Protein AF-A0A060C5G4-F1 (afdb_monomer)

Mean predicted aligned error: 2.01 Å

Secondary structure (DSSP, 8-state):
-EE-GGG-S-HHHHHHHHHHHHHHHTS----EE---BTTB-SS-TTTS--PPPHHHHHHHHGGGHHHHHHHHHHHHHHHHHTTT--EE-

Sequence (89 aa):
FILFARNVETPEQLRRLTGDLRAAVGRDAPILVDQEGGRVQRLRAPHWREWTPPLDAIAAAGANAARMMALRMTLLAHELHAVGIDANC

pLDDT: mean 98.02, std 0.91, range [92.56, 98.81]

Organism: NCBI:txid204728

Solvent-accessible surface area (backbone atoms only — not comparable to full-atom values): 5083 Å² total; per-residue (Å²): 89,76,58,53,50,94,67,58,86,44,71,68,56,32,35,49,51,42,50,50,58,22,59,76,70,74,44,95,62,65,27,32,33,51,65,71,17,57,93,42,48,44,72,42,66,94,86,36,71,79,43,66,34,61,68,60,50,36,64,75,42,52,95,46,25,68,64,51,50,54,52,49,52,53,53,49,52,51,62,36,46,78,28,58,35,74,44,72,108

Radius of gyration: 14.12 Å; Cα contacts (8 Å, |Δi|>4): 110; chains: 1; bounding box: 33×22×37 Å

Nearest PDB structures (foldseek):
  3gs6-assembly1_A  TM=9.103E-01  e=2.174E-04  Vibrio cholerae
  1y65-assembly1_A  TM=9.050E-01  e=2.853E-04  Vibrio cholerae
  4hzm-assembly2_B  TM=8.782E-01  e=1.039E-03  Salmonella enterica subsp. enterica serovar Typhimurium str. LT2
  4gvf-assembly1_A  TM=8.777E-01  e=1.190E-03  Salmonella enterica subsp. enterica serovar Typhimurium str. LT2
  3gsm-assembly1_A  TM=8.508E-01  e=9.703E-04  Vibrio cholerae

Structure (mmCIF, N/CA/C/O backbone):
data_AF-A0A060C5G4-F1
#
_entry.id   AF-A0A060C5G4-F1
#
loop_
_atom_site.group_PDB
_atom_site.id
_atom_site.type_symbol
_atom_site.label_atom_id
_atom_site.label_alt_id
_atom_site.label_comp_id
_atom_site.label_asym_id
_atom_site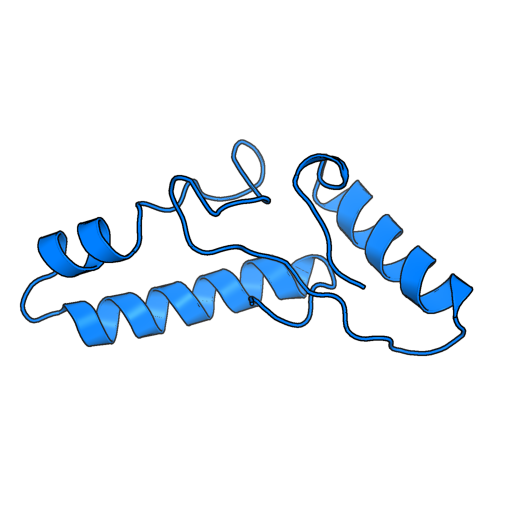.label_entity_id
_atom_site.label_seq_id
_atom_site.pdbx_PDB_ins_code
_atom_site.Cartn_x
_atom_site.Cartn_y
_atom_site.Cartn_z
_atom_site.occupancy
_atom_site.B_iso_or_equiv
_atom_site.auth_seq_id
_atom_site.auth_comp_id
_atom_site.auth_asym_id
_atom_site.auth_atom_id
_atom_site.pdbx_PDB_model_num
ATOM 1 N N . PHE A 1 1 ? -12.442 1.676 4.519 1.00 98.12 1 PHE A N 1
ATOM 2 C CA . PHE A 1 1 ? -11.557 2.811 4.839 1.00 98.12 1 PHE A CA 1
ATOM 3 C C . PHE A 1 1 ? -10.432 2.882 3.824 1.00 98.12 1 PHE A C 1
ATOM 5 O O . PHE A 1 1 ? -10.113 1.859 3.239 1.00 98.12 1 PHE A O 1
ATOM 12 N N . ILE A 1 2 ? -9.834 4.055 3.621 1.00 98.38 2 ILE A N 1
ATOM 13 C CA . ILE A 1 2 ? -8.591 4.210 2.852 1.00 98.38 2 ILE A CA 1
ATOM 14 C C . ILE A 1 2 ? -7.537 4.859 3.752 1.00 98.38 2 ILE A C 1
ATOM 16 O O . ILE A 1 2 ? -7.825 5.856 4.418 1.00 98.38 2 ILE A O 1
ATOM 20 N N . LEU A 1 3 ? -6.351 4.255 3.821 1.00 98.69 3 LEU A N 1
ATOM 21 C CA . LEU A 1 3 ? -5.230 4.733 4.624 1.00 98.69 3 LEU A CA 1
ATOM 22 C C . LEU A 1 3 ? -4.296 5.618 3.794 1.00 98.69 3 LEU A C 1
ATOM 24 O O . LEU A 1 3 ? -4.029 5.361 2.622 1.00 98.69 3 LEU A O 1
ATOM 28 N N . PHE A 1 4 ? -3.748 6.646 4.437 1.00 98.69 4 PHE A N 1
ATOM 29 C CA . PHE A 1 4 ? -2.753 7.548 3.864 1.00 98.69 4 PHE A CA 1
ATOM 30 C C . PHE A 1 4 ? -1.429 7.445 4.624 1.00 98.69 4 PHE A C 1
ATOM 32 O O . PHE A 1 4 ? -1.369 6.877 5.708 1.00 98.69 4 PHE A O 1
ATOM 39 N N . ALA A 1 5 ? -0.369 8.066 4.098 1.00 98.12 5 ALA A N 1
ATOM 40 C CA . ALA A 1 5 ? 0.958 8.045 4.725 1.00 98.12 5 ALA A CA 1
ATOM 41 C C . ALA A 1 5 ? 0.937 8.519 6.191 1.00 98.12 5 ALA A C 1
ATOM 43 O O . ALA A 1 5 ? 1.583 7.923 7.040 1.00 98.12 5 ALA A O 1
ATOM 44 N N . ARG A 1 6 ? 0.110 9.524 6.514 1.00 98.38 6 ARG A N 1
ATOM 45 C CA . ARG A 1 6 ? -0.074 10.031 7.889 1.00 98.38 6 ARG A CA 1
ATOM 46 C C . ARG A 1 6 ? -0.679 9.022 8.876 1.00 98.38 6 ARG A C 1
ATOM 48 O O . ARG A 1 6 ? -0.780 9.330 10.052 1.00 98.38 6 ARG A O 1
ATOM 55 N N . ASN A 1 7 ? -1.170 7.879 8.397 1.00 98.62 7 ASN A N 1
ATOM 56 C CA . ASN A 1 7 ? -1.760 6.826 9.223 1.00 98.62 7 ASN A CA 1
ATOM 57 C C . ASN A 1 7 ? -0.786 5.672 9.500 1.00 98.62 7 ASN A C 1
ATOM 59 O O . ASN A 1 7 ? -1.166 4.733 10.199 1.00 98.6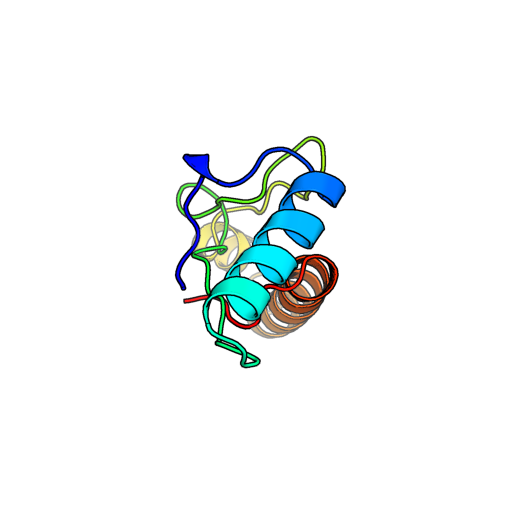2 7 ASN A O 1
ATOM 63 N N . VAL A 1 8 ? 0.418 5.713 8.918 1.00 98.50 8 VAL A N 1
ATOM 64 C CA . VAL A 1 8 ? 1.371 4.603 8.899 1.00 98.50 8 VAL A CA 1
ATOM 65 C C . VAL A 1 8 ? 2.603 4.964 9.713 1.00 98.50 8 VAL A C 1
ATOM 67 O O . VAL A 1 8 ? 3.368 5.840 9.321 1.00 98.50 8 VAL A O 1
ATOM 70 N N . GLU A 1 9 ? 2.814 4.250 10.817 1.00 98.12 9 GLU A N 1
ATOM 71 C CA . GLU A 1 9 ? 3.996 4.421 11.666 1.00 98.12 9 GLU A CA 1
ATOM 72 C C . GLU A 1 9 ? 4.808 3.127 11.737 1.00 98.12 9 GLU A C 1
ATOM 74 O O . GLU A 1 9 ? 5.935 3.063 11.252 1.00 98.12 9 GLU A O 1
ATOM 79 N N . THR A 1 10 ? 4.220 2.068 12.299 1.00 98.69 10 THR A N 1
ATOM 80 C CA . THR A 1 10 ? 4.880 0.771 12.500 1.00 98.69 10 THR A CA 1
ATOM 81 C C . THR A 1 10 ? 3.924 -0.378 12.171 1.00 98.69 10 THR A C 1
ATOM 83 O O . THR A 1 10 ? 2.706 -0.190 12.209 1.00 98.69 10 THR A O 1
ATOM 86 N N . PRO A 1 11 ? 4.418 -1.598 11.880 1.00 98.69 11 PRO A N 1
ATOM 87 C CA . PRO A 1 11 ? 3.549 -2.743 11.607 1.00 98.69 11 PRO A CA 1
ATOM 88 C C . PRO A 1 11 ? 2.575 -3.064 12.745 1.00 98.69 11 PRO A C 1
ATOM 90 O O . PRO A 1 11 ? 1.443 -3.469 12.498 1.00 98.69 11 PRO A O 1
ATO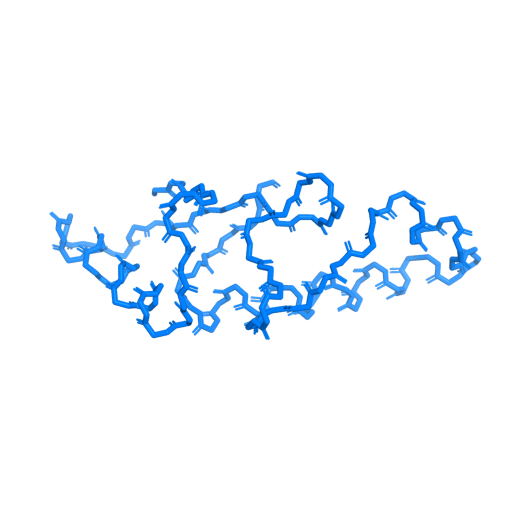M 93 N N . GLU A 1 12 ? 3.002 -2.896 13.997 1.00 98.75 12 GLU A N 1
ATOM 94 C CA . GLU A 1 12 ? 2.154 -3.140 15.166 1.00 98.75 12 GLU A CA 1
ATOM 95 C C . GLU A 1 12 ? 1.079 -2.062 15.329 1.00 98.75 12 GLU A C 1
ATOM 97 O O . GLU A 1 12 ? -0.088 -2.384 15.559 1.00 98.75 12 GLU A O 1
ATOM 102 N N . GLN A 1 13 ? 1.440 -0.789 15.132 1.00 98.69 13 GLN A N 1
ATOM 103 C CA . GLN A 1 13 ? 0.469 0.302 15.105 1.00 98.69 13 GLN A CA 1
ATOM 104 C C . GLN A 1 13 ? -0.566 0.097 13.994 1.00 98.69 13 GLN A C 1
ATOM 106 O O . GLN A 1 13 ? -1.756 0.267 14.250 1.00 98.69 13 GLN A O 1
ATOM 111 N N . LEU A 1 14 ? -0.140 -0.313 12.797 1.00 98.69 14 LEU A N 1
ATOM 112 C CA . LEU A 1 14 ? -1.047 -0.481 11.667 1.00 98.69 14 LEU A CA 1
ATOM 113 C C . LEU A 1 14 ? -2.031 -1.635 11.877 1.00 98.69 14 LEU A C 1
ATOM 115 O O . LEU A 1 14 ? -3.215 -1.460 11.611 1.00 98.69 14 LEU A O 1
ATOM 119 N N . ARG A 1 15 ? -1.580 -2.770 12.433 1.00 98.81 15 ARG A N 1
ATOM 120 C CA . ARG A 1 15 ? -2.470 -3.887 12.814 1.00 98.81 15 ARG A CA 1
ATOM 121 C C . ARG A 1 15 ? -3.530 -3.469 13.823 1.00 98.81 15 ARG A C 1
ATOM 123 O O . ARG A 1 15 ? -4.686 -3.862 13.701 1.00 98.81 15 ARG A O 1
ATOM 130 N N . ARG A 1 16 ? -3.138 -2.678 14.825 1.00 98.81 16 ARG A N 1
ATOM 131 C CA . ARG A 1 16 ? -4.083 -2.148 15.809 1.00 98.81 16 ARG A CA 1
ATOM 132 C C . ARG A 1 16 ? -5.079 -1.201 15.145 1.00 98.81 16 ARG A C 1
ATOM 134 O O . ARG A 1 16 ? -6.273 -1.392 15.304 1.00 98.81 16 ARG A O 1
ATOM 141 N N . LEU A 1 17 ? -4.602 -0.253 14.334 1.00 98.81 17 LEU A N 1
ATOM 142 C CA . LEU A 1 17 ? -5.462 0.692 13.621 1.00 98.81 17 LEU A CA 1
ATOM 143 C C . LEU A 1 17 ? -6.491 -0.020 12.731 1.00 98.81 17 LEU A C 1
ATOM 14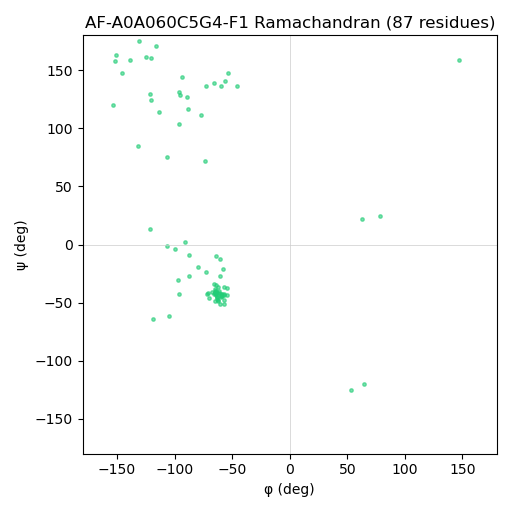5 O O . LEU A 1 17 ? -7.666 0.332 12.760 1.00 98.81 17 LEU A O 1
ATOM 149 N N . THR A 1 18 ? -6.077 -1.007 11.933 1.00 98.81 18 THR A N 1
ATOM 150 C CA . THR A 1 18 ? -7.000 -1.738 11.052 1.00 98.81 18 THR A CA 1
ATOM 151 C C . THR A 1 18 ? -8.034 -2.539 11.845 1.00 98.81 18 THR A C 1
ATOM 153 O O . THR A 1 18 ? -9.213 -2.536 11.482 1.00 98.81 18 THR A O 1
ATOM 156 N N . GLY A 1 19 ? -7.630 -3.134 12.972 1.00 98.81 19 GLY A N 1
ATOM 157 C CA . GLY A 1 19 ? -8.538 -3.754 13.940 1.00 98.81 19 GLY A CA 1
ATOM 158 C C . GLY A 1 19 ? -9.545 -2.766 14.537 1.00 98.81 19 GLY A C 1
ATOM 159 O O . GLY A 1 19 ? -10.751 -3.004 14.473 1.00 98.81 19 GLY A O 1
ATOM 160 N N . ASP A 1 20 ? -9.069 -1.629 15.045 1.00 98.81 20 ASP A N 1
ATOM 161 C CA . ASP A 1 20 ? -9.893 -0.588 15.670 1.00 98.81 20 ASP A CA 1
ATOM 162 C C . ASP A 1 20 ? -10.910 -0.000 14.683 1.00 98.81 20 ASP A C 1
ATOM 164 O O . ASP A 1 20 ? -12.072 0.209 15.029 1.00 98.81 20 ASP A O 1
ATOM 168 N N . LEU A 1 21 ? -10.511 0.213 13.424 1.00 98.75 21 LEU A N 1
ATOM 169 C CA . LEU A 1 21 ? -11.402 0.696 12.367 1.00 98.75 21 LEU A CA 1
ATOM 170 C C . LEU A 1 21 ? -12.566 -0.267 12.106 1.00 98.75 21 LEU A C 1
ATOM 172 O O . LEU A 1 21 ? -13.700 0.180 11.928 1.00 98.75 21 LEU A O 1
ATOM 176 N N . ARG A 1 22 ? -12.304 -1.579 12.088 1.00 98.75 22 ARG A N 1
ATOM 177 C CA . ARG A 1 22 ? -13.341 -2.611 11.919 1.00 98.75 22 ARG A CA 1
ATOM 178 C C . ARG A 1 22 ? -14.221 -2.730 13.158 1.00 98.75 22 ARG A C 1
ATOM 180 O O . ARG A 1 22 ? -15.443 -2.793 13.026 1.00 98.75 22 ARG A O 1
ATOM 187 N N . ALA A 1 23 ? -13.625 -2.681 14.348 1.00 98.62 23 ALA A N 1
ATOM 188 C CA . ALA A 1 23 ? -14.352 -2.683 15.613 1.00 98.62 23 ALA A CA 1
ATOM 189 C C . ALA A 1 23 ? -15.309 -1.484 15.720 1.00 98.62 23 ALA A C 1
ATOM 191 O O . ALA A 1 23 ? -16.469 -1.660 16.087 1.00 98.62 23 ALA A O 1
ATOM 192 N N . ALA A 1 24 ? -14.872 -0.291 15.304 1.00 98.62 24 ALA A N 1
ATOM 193 C CA . ALA A 1 24 ? -15.675 0.932 15.332 1.00 98.62 24 ALA A CA 1
ATOM 194 C C . ALA A 1 24 ? -16.950 0.857 14.476 1.00 98.62 24 ALA A C 1
ATOM 196 O O . ALA A 1 24 ? -17.929 1.540 14.767 1.00 98.62 24 ALA A O 1
ATOM 197 N N . VAL A 1 25 ? -16.955 0.029 13.426 1.00 98.50 25 VAL A N 1
ATOM 198 C CA . VAL A 1 25 ? -18.127 -0.184 12.558 1.00 98.50 25 VAL A CA 1
ATOM 199 C C . VAL A 1 25 ? -18.809 -1.535 12.779 1.00 98.50 25 VAL A C 1
ATOM 201 O O . VAL A 1 25 ? -19.797 -1.826 12.108 1.00 98.50 25 VAL A O 1
ATOM 204 N N . GLY A 1 26 ? -18.290 -2.368 13.687 1.00 98.19 26 GLY A N 1
ATOM 205 C CA . GLY A 1 26 ? -18.854 -3.672 14.042 1.00 98.19 26 GLY A CA 1
ATOM 206 C C . GLY A 1 26 ? -18.888 -4.699 12.904 1.00 98.19 26 GLY A C 1
ATOM 207 O O . GLY A 1 26 ? -19.704 -5.617 12.943 1.00 98.19 26 GLY A O 1
ATOM 208 N N . ARG A 1 27 ? -18.054 -4.547 11.868 1.00 97.75 27 ARG A N 1
ATOM 209 C CA . ARG A 1 27 ? -17.992 -5.468 10.720 1.00 97.75 27 ARG A CA 1
ATOM 210 C C . ARG A 1 27 ? -16.603 -5.506 10.097 1.00 97.75 27 ARG A C 1
ATOM 212 O O . ARG A 1 27 ? -15.822 -4.571 10.266 1.00 97.75 27 ARG A O 1
ATOM 219 N N . ASP A 1 28 ? -16.343 -6.538 9.299 1.00 97.25 28 ASP A N 1
ATOM 220 C CA . ASP A 1 28 ? -15.121 -6.661 8.498 1.00 97.25 28 ASP A CA 1
ATOM 221 C C . ASP A 1 28 ? -15.153 -5.705 7.292 1.00 97.25 28 ASP A C 1
ATOM 223 O O . ASP A 1 28 ? -15.429 -6.072 6.151 1.00 97.25 28 ASP A O 1
ATOM 227 N N . ALA A 1 29 ? -15.014 -4.410 7.576 1.00 98.25 29 ALA A N 1
ATOM 228 C CA . ALA A 1 29 ? -15.026 -3.375 6.558 1.00 98.25 29 ALA A CA 1
ATOM 229 C C . ALA A 1 29 ? -13.724 -3.413 5.737 1.00 98.25 29 ALA A C 1
ATOM 231 O O . ALA A 1 29 ? -12.650 -3.463 6.343 1.00 98.25 29 ALA A O 1
ATOM 232 N N . PRO A 1 30 ? -13.799 -3.281 4.395 1.00 98.31 30 PRO A N 1
ATOM 233 C CA . PRO A 1 30 ? -12.614 -3.220 3.546 1.00 98.31 30 PRO A CA 1
ATOM 234 C C . PRO A 1 30 ? -11.706 -2.048 3.916 1.00 98.31 30 PRO A C 1
ATOM 236 O O . PRO A 1 30 ? -12.187 -0.924 4.107 1.00 98.31 30 PRO A O 1
ATOM 239 N N . ILE A 1 31 ? -10.400 -2.282 3.970 1.00 98.81 31 ILE A N 1
ATOM 240 C CA . ILE A 1 31 ? -9.360 -1.282 4.208 1.00 98.81 31 ILE A CA 1
ATOM 241 C C . ILE A 1 31 ? -8.410 -1.271 3.013 1.00 98.81 31 ILE A C 1
ATOM 243 O O . ILE A 1 31 ? -7.859 -2.297 2.634 1.00 98.81 31 ILE A O 1
ATOM 247 N N . LEU A 1 32 ? -8.232 -0.097 2.416 1.00 98.81 32 LEU A N 1
ATOM 248 C CA . LEU A 1 32 ? -7.499 0.092 1.173 1.00 98.81 32 LEU A CA 1
ATOM 249 C 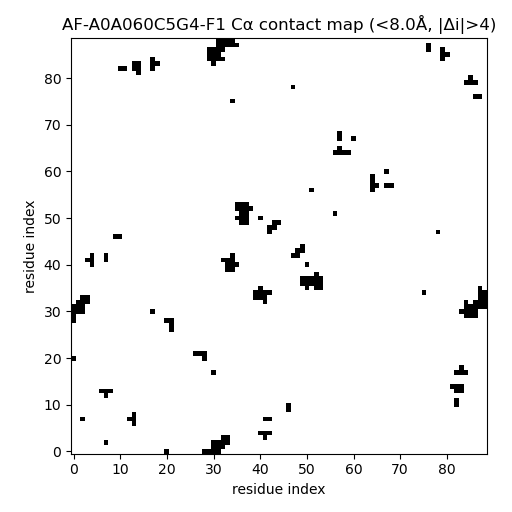C . LEU A 1 32 ? -6.313 1.043 1.368 1.00 98.81 32 LEU A C 1
ATOM 251 O O . LEU A 1 32 ? -6.283 1.830 2.320 1.00 98.81 32 LEU A O 1
ATOM 255 N N . VAL A 1 33 ? -5.349 0.997 0.453 1.00 98.81 33 VAL A N 1
ATOM 256 C CA . VAL A 1 33 ? -4.185 1.893 0.413 1.00 98.81 33 VAL A CA 1
ATOM 257 C C . VAL A 1 33 ? -3.703 2.065 -1.030 1.00 98.81 33 VAL A C 1
ATOM 259 O O . VAL A 1 33 ? -3.933 1.179 -1.844 1.00 98.81 33 VAL A O 1
ATOM 262 N N . ASP A 1 34 ? -2.985 3.153 -1.327 1.00 98.31 34 ASP A N 1
ATOM 263 C CA . ASP A 1 34 ? -2.201 3.258 -2.569 1.00 98.31 34 ASP A CA 1
ATOM 264 C C . ASP A 1 34 ? -0.735 2.880 -2.300 1.00 98.31 34 ASP A C 1
ATOM 266 O O . ASP A 1 34 ? 0.056 3.643 -1.730 1.00 98.31 34 ASP A O 1
ATOM 270 N N . GLN A 1 35 ? -0.370 1.679 -2.709 1.00 98.25 35 GLN A N 1
ATOM 271 C CA . GLN A 1 35 ? 0.925 1.050 -2.523 1.00 98.25 35 GLN A CA 1
ATOM 272 C C . GLN A 1 35 ? 1.384 0.477 -3.864 1.00 98.25 35 GLN A C 1
ATOM 274 O O . GLN A 1 35 ? 1.211 -0.697 -4.161 1.00 98.25 35 GLN A O 1
ATOM 279 N N . GLU A 1 36 ? 1.999 1.317 -4.684 1.00 96.31 36 GLU A N 1
ATOM 280 C CA . GLU A 1 36 ? 2.567 0.912 -5.963 1.00 96.31 36 GLU A CA 1
ATOM 281 C C . GLU A 1 36 ? 4.084 0.843 -5.861 1.00 96.31 36 GLU A C 1
ATOM 283 O O . GLU A 1 36 ? 4.656 -0.224 -6.034 1.00 96.31 36 GLU A O 1
ATOM 288 N N . GLY A 1 37 ? 4.727 1.972 -5.562 1.00 96.25 37 GLY A N 1
ATOM 289 C CA . GLY A 1 37 ? 6.170 2.195 -5.553 1.00 96.25 37 GLY A CA 1
ATOM 290 C C . GLY A 1 37 ? 6.524 3.627 -5.954 1.00 96.25 37 GLY A C 1
ATOM 291 O O . GLY A 1 37 ? 5.742 4.333 -6.596 1.00 96.25 37 GLY A O 1
ATOM 292 N N . GLY A 1 38 ? 7.715 4.095 -5.586 1.00 95.94 38 GLY A N 1
ATOM 293 C CA . GLY A 1 38 ? 8.140 5.457 -5.901 1.00 95.94 38 GLY A CA 1
ATOM 294 C C . GLY A 1 38 ? 7.273 6.503 -5.207 1.00 95.94 38 GLY A C 1
ATOM 295 O O . GLY A 1 38 ? 7.207 6.534 -3.986 1.00 95.94 38 GLY A O 1
ATOM 296 N N . ARG A 1 39 ? 6.606 7.386 -5.960 1.00 96.69 39 ARG A N 1
ATOM 297 C CA . ARG A 1 39 ? 5.773 8.470 -5.393 1.00 96.69 39 ARG A CA 1
ATOM 298 C C . ARG A 1 39 ? 4.454 7.971 -4.790 1.00 96.69 39 ARG A C 1
ATOM 300 O O . ARG A 1 39 ? 3.903 8.623 -3.903 1.00 96.69 39 ARG A O 1
ATOM 307 N N . VAL A 1 40 ? 3.965 6.815 -5.234 1.00 97.38 40 VAL A N 1
ATOM 308 C CA . VAL A 1 40 ? 2.708 6.219 -4.765 1.00 97.38 40 VAL A CA 1
ATOM 309 C C . VAL A 1 40 ? 3.043 5.035 -3.869 1.00 97.38 40 VAL A C 1
ATOM 311 O O . VAL A 1 40 ? 3.020 3.885 -4.280 1.00 97.38 40 VAL A O 1
ATOM 314 N N . GLN A 1 41 ? 3.473 5.340 -2.649 1.00 98.25 41 GLN A N 1
ATOM 315 C CA . GLN A 1 41 ? 3.828 4.338 -1.650 1.00 98.25 41 GLN A CA 1
ATOM 316 C C . GLN A 1 41 ? 3.636 4.937 -0.253 1.00 98.25 41 GLN A C 1
ATOM 318 O O . GLN A 1 41 ? 4.244 5.970 0.060 1.00 98.25 41 GLN A O 1
ATOM 323 N N . ARG A 1 42 ? 2.760 4.327 0.559 1.00 98.56 42 ARG A N 1
ATOM 324 C CA . ARG A 1 42 ? 2.468 4.771 1.937 1.00 98.56 42 ARG A CA 1
ATOM 325 C C . ARG A 1 42 ? 3.289 4.001 2.968 1.00 98.56 42 ARG A C 1
ATOM 327 O O . ARG A 1 42 ? 3.811 4.617 3.887 1.00 98.56 42 ARG A O 1
ATOM 334 N N . LEU A 1 43 ? 3.423 2.687 2.799 1.00 98.44 43 LEU A N 1
ATOM 335 C CA . LEU A 1 43 ? 4.211 1.813 3.669 1.00 98.44 43 LEU A CA 1
ATOM 336 C C . LEU A 1 43 ? 5.650 1.790 3.149 1.00 98.44 43 LEU A C 1
ATOM 338 O O . LEU A 1 43 ? 5.877 1.382 2.010 1.00 98.44 43 LEU A O 1
ATOM 342 N N . ARG A 1 44 ? 6.607 2.269 3.950 1.00 97.81 44 ARG A N 1
ATOM 343 C CA . ARG A 1 44 ? 7.997 2.564 3.548 1.00 97.81 44 ARG A CA 1
ATOM 344 C C . ARG A 1 44 ? 9.049 1.982 4.492 1.00 97.81 44 ARG A C 1
ATOM 346 O O . ARG A 1 44 ? 8.723 1.432 5.543 1.00 97.81 44 ARG A O 1
ATOM 353 N N . ALA A 1 45 ? 10.321 2.117 4.132 1.00 96.56 45 ALA A N 1
ATOM 354 C CA . ALA A 1 45 ? 11.419 1.832 5.050 1.00 96.56 45 ALA A CA 1
ATOM 355 C C . ALA A 1 45 ? 11.259 2.631 6.369 1.00 96.56 45 ALA A C 1
ATOM 357 O O . ALA A 1 45 ? 10.723 3.741 6.352 1.00 96.56 45 ALA A O 1
ATOM 358 N N . PRO A 1 46 ? 11.707 2.090 7.520 1.00 96.56 46 PRO A N 1
ATOM 359 C CA . PRO A 1 46 ? 12.521 0.877 7.668 1.00 96.56 46 PRO A CA 1
ATOM 360 C C . PRO A 1 46 ? 11.716 -0.429 7.758 1.00 96.56 46 PRO A C 1
ATOM 362 O O . PRO A 1 46 ? 12.304 -1.506 7.748 1.00 96.56 46 PRO A O 1
ATOM 365 N N . HIS A 1 47 ? 10.391 -0.358 7.876 1.00 98.00 47 HIS A N 1
ATOM 366 C CA . HIS A 1 47 ? 9.563 -1.535 8.152 1.00 98.00 47 HIS A CA 1
ATOM 367 C C . HIS A 1 47 ? 9.121 -2.288 6.896 1.00 98.00 47 HIS A C 1
ATOM 369 O O . HIS A 1 47 ? 8.880 -3.492 6.959 1.00 98.00 47 HIS A O 1
ATOM 375 N N . TRP A 1 48 ? 9.025 -1.590 5.766 1.00 98.06 48 TRP A N 1
ATOM 376 C CA . TRP A 1 48 ? 8.607 -2.149 4.485 1.00 98.06 48 TRP A CA 1
ATOM 377 C C . TRP A 1 48 ? 9.645 -1.875 3.401 1.00 98.06 48 TRP A C 1
ATOM 379 O O . TRP A 1 48 ? 10.502 -1.001 3.537 1.00 98.06 48 TRP A O 1
ATOM 389 N N . ARG A 1 49 ? 9.573 -2.640 2.310 1.00 96.75 49 ARG A N 1
ATOM 390 C CA . ARG A 1 49 ? 10.471 -2.471 1.164 1.00 96.75 49 ARG A CA 1
ATOM 391 C C . ARG A 1 49 ? 10.221 -1.127 0.490 1.00 96.75 49 ARG A C 1
ATOM 393 O O . ARG A 1 49 ? 9.074 -0.752 0.271 1.00 96.75 49 ARG A O 1
ATOM 400 N N . GLU A 1 50 ? 11.282 -0.438 0.082 1.00 97.19 50 GLU A N 1
ATOM 401 C CA . GLU A 1 50 ? 11.161 0.655 -0.885 1.00 97.19 50 GLU A CA 1
ATOM 402 C C . GLU A 1 50 ? 10.984 0.0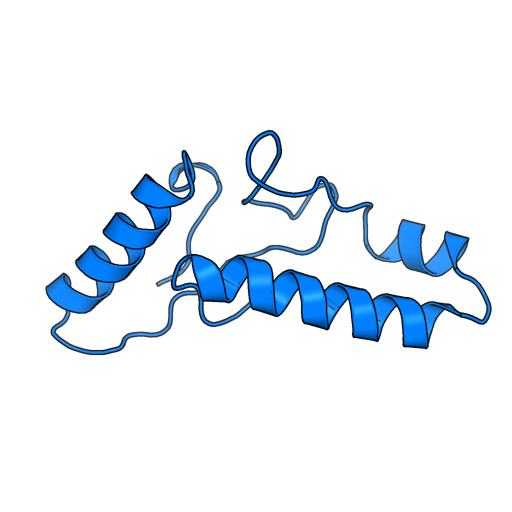57 -2.279 1.00 97.19 50 GLU A C 1
ATOM 404 O O . GLU A 1 50 ? 11.891 -0.580 -2.819 1.00 97.19 50 GLU A O 1
ATOM 409 N N . TRP A 1 51 ? 9.799 0.232 -2.857 1.00 97.00 51 TRP A N 1
ATOM 410 C CA . TRP A 1 51 ? 9.487 -0.319 -4.163 1.00 97.00 51 TRP A CA 1
ATOM 411 C C . TRP A 1 51 ? 9.867 0.683 -5.257 1.00 97.00 51 TRP A C 1
ATOM 413 O O . TRP A 1 51 ? 9.417 1.829 -5.262 1.00 97.00 51 TRP A O 1
ATOM 423 N N . THR A 1 52 ? 10.659 0.241 -6.234 1.00 97.50 52 THR A N 1
ATOM 424 C CA . THR A 1 52 ? 10.972 1.014 -7.450 1.00 97.50 52 THR A CA 1
ATOM 425 C C . THR A 1 52 ? 9.682 1.414 -8.173 1.00 97.50 52 THR A C 1
ATOM 427 O O . THR A 1 52 ? 8.790 0.566 -8.248 1.00 97.50 52 THR A O 1
ATOM 430 N N . PRO A 1 53 ? 9.544 2.627 -8.744 1.00 97.69 53 PRO A N 1
ATOM 431 C CA . PRO A 1 53 ? 8.371 2.985 -9.545 1.00 97.69 53 PRO A CA 1
ATOM 432 C C . PRO A 1 53 ? 7.997 1.880 -10.559 1.00 97.69 53 PRO A C 1
ATOM 434 O O . PRO A 1 53 ? 8.898 1.309 -11.182 1.00 97.69 53 PRO A O 1
ATOM 437 N N . PRO A 1 54 ? 6.707 1.523 -10.723 1.00 96.19 54 PRO A N 1
ATOM 438 C CA . PRO A 1 54 ? 6.313 0.364 -11.530 1.00 96.19 54 PRO A CA 1
ATOM 439 C C . PRO A 1 54 ? 6.807 0.411 -12.980 1.00 96.19 54 PRO A C 1
ATOM 441 O O . PRO A 1 54 ? 7.309 -0.594 -13.477 1.00 96.19 54 PRO A O 1
ATOM 444 N N . LEU A 1 55 ? 6.720 1.573 -13.639 1.00 97.38 55 LEU A N 1
ATOM 445 C CA . LEU A 1 55 ? 7.176 1.737 -15.025 1.00 97.38 55 LEU A CA 1
ATOM 446 C C . LEU A 1 55 ? 8.692 1.556 -15.161 1.00 97.38 55 LEU A C 1
ATOM 448 O O . LEU A 1 55 ? 9.136 0.875 -16.082 1.00 97.38 55 LEU A O 1
ATOM 452 N N . ASP A 1 56 ? 9.470 2.074 -14.211 1.00 98.25 56 ASP A N 1
ATOM 453 C CA . ASP A 1 56 ? 10.926 1.902 -14.195 1.00 98.25 56 ASP A CA 1
ATOM 454 C C . ASP A 1 56 ? 11.296 0.427 -13.987 1.00 98.25 56 ASP A C 1
ATOM 456 O O . ASP A 1 56 ? 12.166 -0.111 -14.671 1.00 98.25 56 ASP A O 1
ATOM 460 N N . ALA A 1 57 ? 10.587 -0.266 -13.088 1.00 97.25 57 ALA A N 1
ATOM 461 C CA . ALA A 1 57 ? 10.776 -1.697 -12.862 1.00 97.25 57 ALA A CA 1
ATOM 462 C C . ALA A 1 57 ? 10.415 -2.532 -14.103 1.00 97.25 57 ALA A C 1
ATOM 464 O O . ALA A 1 57 ? 11.115 -3.492 -14.426 1.00 97.25 57 ALA A O 1
ATOM 465 N N . ILE A 1 58 ? 9.336 -2.174 -14.809 1.00 98.25 58 ILE A N 1
ATOM 466 C CA . ILE A 1 58 ? 8.928 -2.815 -16.068 1.00 98.25 58 ILE A CA 1
ATOM 467 C C . ILE A 1 58 ? 10.004 -2.615 -17.137 1.00 98.25 58 ILE A C 1
ATOM 469 O O . ILE A 1 58 ? 10.428 -3.592 -17.756 1.00 98.25 58 ILE A O 1
ATOM 473 N N . ALA A 1 59 ? 10.483 -1.381 -17.316 1.00 98.25 59 ALA A N 1
ATOM 474 C CA . ALA A 1 59 ? 11.533 -1.062 -18.278 1.00 98.25 59 ALA A CA 1
ATOM 475 C C . ALA A 1 59 ? 12.821 -1.850 -17.991 1.00 98.25 59 ALA A C 1
ATOM 477 O O . ALA A 1 59 ? 13.393 -2.446 -18.901 1.00 98.25 59 ALA A O 1
ATOM 478 N N . ALA A 1 60 ? 13.231 -1.928 -16.721 1.00 98.12 60 ALA A N 1
ATOM 479 C CA . ALA A 1 60 ? 14.416 -2.674 -16.304 1.00 98.12 60 ALA A CA 1
ATOM 480 C C . ALA A 1 60 ? 14.284 -4.197 -16.506 1.00 98.12 60 ALA A C 1
ATOM 482 O O . ALA A 1 60 ? 15.270 -4.867 -16.807 1.00 98.12 60 ALA A O 1
ATOM 483 N N . ALA A 1 61 ? 13.083 -4.762 -16.346 1.00 98.00 61 ALA A N 1
ATOM 484 C CA . ALA A 1 61 ? 12.858 -6.202 -16.481 1.00 98.00 61 ALA A CA 1
ATOM 485 C C . ALA A 1 61 ? 12.739 -6.685 -17.939 1.00 98.00 61 ALA A C 1
ATOM 487 O O . ALA A 1 61 ? 12.893 -7.886 -18.192 1.00 98.00 61 ALA A O 1
ATOM 488 N N . GLY A 1 62 ? 12.454 -5.790 -18.892 1.00 98.06 62 GLY A N 1
ATOM 489 C CA . GLY A 1 62 ? 12.348 -6.112 -20.317 1.00 98.06 62 GLY A CA 1
ATOM 490 C C . GLY A 1 62 ? 11.382 -7.271 -20.589 1.00 98.06 62 GLY A C 1
ATOM 491 O O . GLY A 1 62 ? 10.236 -7.261 -20.140 1.00 98.06 62 GLY A O 1
ATOM 492 N N . ALA A 1 63 ? 11.855 -8.317 -21.275 1.00 98.25 63 ALA A N 1
ATOM 493 C CA . ALA A 1 63 ? 11.052 -9.503 -21.600 1.00 98.25 63 ALA A CA 1
ATOM 494 C C . ALA A 1 63 ? 10.469 -10.231 -20.367 1.00 98.25 63 ALA A C 1
ATOM 496 O O . ALA A 1 63 ? 9.478 -10.949 -20.486 1.00 98.25 63 ALA A O 1
ATOM 497 N N . ASN A 1 64 ? 11.040 -10.030 -19.174 1.00 98.44 64 ASN A N 1
ATOM 498 C CA . ASN A 1 64 ? 10.568 -10.644 -17.931 1.00 98.44 64 ASN A CA 1
ATOM 499 C C . ASN A 1 64 ? 9.530 -9.794 -17.176 1.00 98.44 64 ASN A C 1
ATOM 501 O O . ASN A 1 64 ? 9.104 -10.192 -16.088 1.00 98.44 64 ASN A O 1
ATOM 505 N N . ALA A 1 65 ? 9.116 -8.640 -17.712 1.00 98.38 65 ALA A N 1
ATOM 506 C CA . ALA A 1 65 ? 8.275 -7.672 -17.007 1.00 98.38 65 ALA A CA 1
ATOM 507 C C . ALA A 1 65 ? 6.973 -8.270 -16.453 1.00 98.38 65 ALA A C 1
ATOM 509 O O . ALA A 1 65 ? 6.638 -8.023 -15.295 1.00 98.38 65 ALA A O 1
ATOM 510 N N . ALA A 1 66 ? 6.277 -9.107 -17.229 1.00 98.38 66 ALA A N 1
ATOM 511 C CA . ALA A 1 66 ? 5.026 -9.732 -16.794 1.00 98.38 66 ALA A CA 1
ATOM 512 C C . ALA A 1 66 ? 5.227 -10.637 -15.566 1.00 98.38 66 ALA A C 1
ATOM 514 O O . ALA A 1 66 ? 4.516 -10.514 -14.567 1.00 98.38 66 ALA A O 1
ATOM 515 N N . ARG A 1 67 ? 6.246 -11.509 -15.600 1.00 98.38 67 ARG A N 1
ATOM 516 C CA . ARG A 1 67 ? 6.577 -12.396 -14.474 1.00 98.38 67 ARG A CA 1
ATOM 517 C C . ARG A 1 67 ? 7.019 -11.598 -13.249 1.00 98.38 67 ARG A C 1
ATOM 519 O O . ARG A 1 67 ? 6.620 -11.918 -12.133 1.00 98.38 67 ARG A O 1
ATOM 526 N N . MET A 1 68 ? 7.831 -10.565 -13.455 1.00 98.12 68 MET A N 1
ATOM 527 C CA . MET A 1 68 ? 8.305 -9.694 -12.383 1.00 98.12 68 MET A CA 1
ATOM 528 C C . MET A 1 68 ? 7.143 -8.954 -11.707 1.00 98.12 68 MET A C 1
ATOM 530 O O . MET A 1 68 ? 7.054 -8.971 -10.481 1.00 98.12 68 MET A O 1
ATOM 534 N N . MET A 1 69 ? 6.206 -8.393 -12.479 1.00 98.00 69 MET A N 1
ATOM 535 C CA . MET A 1 69 ? 5.011 -7.737 -11.937 1.00 98.00 69 MET A CA 1
ATOM 536 C C . MET A 1 69 ? 4.109 -8.707 -11.172 1.00 98.00 69 MET A C 1
ATOM 538 O O . MET A 1 69 ? 3.664 -8.370 -10.080 1.00 98.00 69 MET A O 1
ATOM 542 N N . ALA A 1 70 ? 3.895 -9.928 -11.672 1.00 98.31 70 ALA A N 1
ATOM 543 C CA . ALA A 1 70 ? 3.106 -10.934 -10.958 1.00 98.31 70 ALA A CA 1
ATOM 544 C C . ALA A 1 70 ? 3.706 -11.272 -9.579 1.00 98.31 70 ALA A C 1
ATOM 546 O O . ALA A 1 70 ? 2.999 -11.297 -8.568 1.00 98.31 70 ALA A O 1
ATOM 547 N N . LEU A 1 71 ? 5.028 -11.469 -9.516 1.00 98.12 71 LEU A N 1
ATOM 548 C CA . LEU A 1 71 ? 5.734 -11.725 -8.257 1.00 98.12 71 LEU A CA 1
ATOM 549 C C . LEU A 1 71 ? 5.692 -10.514 -7.322 1.00 98.12 71 LEU A C 1
ATOM 551 O O . LEU A 1 71 ? 5.433 -10.668 -6.130 1.00 98.12 71 LEU A O 1
ATOM 555 N N . ARG A 1 72 ? 5.900 -9.308 -7.859 1.00 97.44 72 ARG A N 1
ATOM 556 C CA . ARG A 1 72 ? 5.802 -8.059 -7.099 1.00 97.44 72 ARG A CA 1
ATOM 557 C C . ARG A 1 72 ? 4.428 -7.903 -6.459 1.00 97.44 72 ARG A C 1
ATOM 559 O O . ARG A 1 72 ? 4.361 -7.673 -5.258 1.00 97.44 72 ARG A O 1
ATOM 56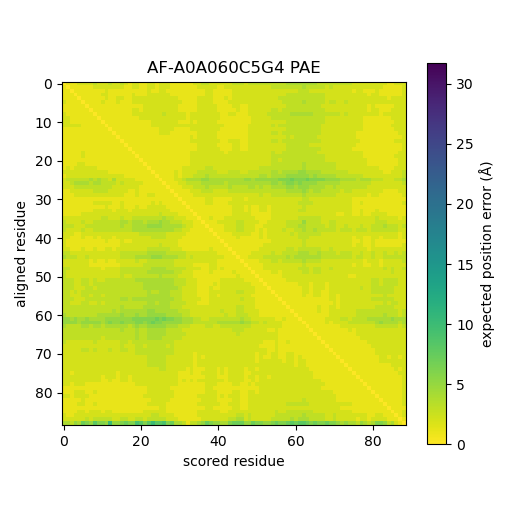6 N N . MET A 1 73 ? 3.354 -8.059 -7.231 1.00 97.19 73 MET A N 1
ATOM 567 C CA . MET A 1 73 ? 1.990 -7.913 -6.716 1.00 97.19 73 MET A CA 1
ATOM 568 C C . MET A 1 73 ? 1.660 -8.978 -5.670 1.00 97.19 73 MET A C 1
ATOM 570 O O . MET A 1 73 ? 1.011 -8.672 -4.677 1.00 97.19 73 MET A O 1
ATOM 574 N N . THR A 1 74 ? 2.187 -10.195 -5.824 1.00 98.06 74 THR A N 1
ATOM 575 C CA . THR A 1 74 ? 2.054 -11.253 -4.809 1.00 98.06 74 THR A CA 1
ATOM 576 C C . THR A 1 74 ? 2.740 -10.868 -3.493 1.00 98.06 74 THR A C 1
ATOM 578 O O . THR A 1 74 ? 2.158 -11.010 -2.420 1.00 98.06 74 THR A O 1
ATOM 581 N N . LEU A 1 75 ? 3.975 -10.358 -3.553 1.00 98.00 75 LEU A N 1
ATOM 582 C CA . LEU A 1 75 ? 4.703 -9.915 -2.360 1.00 98.00 75 LEU A CA 1
ATOM 583 C C . LEU A 1 75 ? 4.014 -8.728 -1.685 1.00 98.00 75 LEU A C 1
ATOM 585 O O . LEU A 1 75 ? 3.883 -8.715 -0.465 1.00 98.00 75 LEU A O 1
ATOM 589 N N . LEU A 1 76 ? 3.557 -7.764 -2.481 1.00 97.81 76 LEU A N 1
ATOM 590 C CA . LEU A 1 76 ? 2.864 -6.575 -2.008 1.00 97.81 76 LEU A CA 1
ATOM 591 C C . LEU A 1 76 ? 1.547 -6.942 -1.317 1.00 97.81 76 LEU A C 1
ATOM 593 O O . LEU A 1 76 ? 1.294 -6.486 -0.206 1.00 97.81 76 LEU A O 1
ATOM 597 N N . ALA A 1 77 ? 0.756 -7.839 -1.911 1.00 98.19 77 ALA A N 1
ATOM 598 C CA . ALA A 1 77 ? -0.464 -8.351 -1.295 1.00 98.19 77 ALA A CA 1
ATOM 599 C C . ALA A 1 77 ? -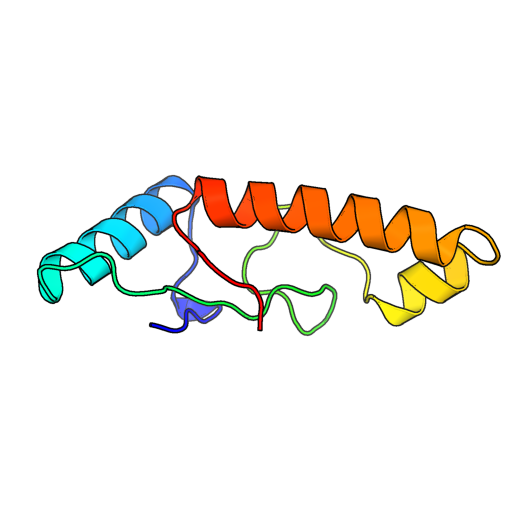0.185 -9.004 0.069 1.00 98.19 77 ALA A C 1
ATOM 601 O O . ALA A 1 77 ? -0.897 -8.729 1.033 1.00 98.19 77 ALA A O 1
ATOM 602 N N . HIS A 1 78 ? 0.880 -9.804 0.193 1.00 98.31 78 HIS A N 1
ATOM 603 C CA . HIS A 1 78 ? 1.267 -10.381 1.484 1.00 98.31 78 HIS A CA 1
ATOM 604 C C . HIS A 1 78 ? 1.711 -9.326 2.509 1.00 98.31 78 HIS A C 1
ATOM 606 O O . HIS A 1 78 ? 1.335 -9.426 3.676 1.00 98.31 78 HIS A O 1
ATOM 612 N N . GLU A 1 79 ? 2.486 -8.315 2.099 1.00 98.06 79 GLU A N 1
ATOM 613 C CA . GLU A 1 79 ? 2.894 -7.211 2.983 1.00 98.06 79 GLU A CA 1
ATOM 614 C C . GLU A 1 79 ? 1.683 -6.448 3.537 1.00 98.06 79 GLU A C 1
ATOM 616 O O . GLU A 1 79 ? 1.642 -6.156 4.732 1.00 98.06 79 GLU A O 1
ATOM 621 N N . LEU A 1 80 ? 0.700 -6.151 2.680 1.00 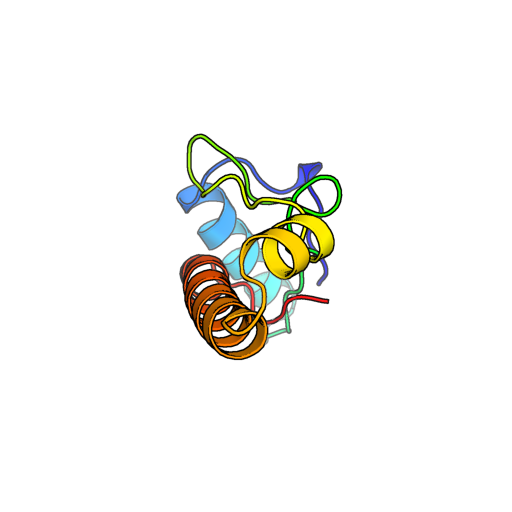98.62 80 LEU A N 1
ATOM 622 C CA . LEU A 1 80 ? -0.525 -5.436 3.044 1.00 98.62 80 LEU A CA 1
ATOM 623 C C . LEU A 1 80 ? -1.447 -6.281 3.927 1.00 98.62 80 LEU A C 1
ATOM 625 O O . LEU A 1 80 ? -1.911 -5.825 4.976 1.00 98.62 80 LEU A O 1
ATOM 629 N N . HIS A 1 81 ? -1.662 -7.539 3.548 1.00 98.56 81 HIS A N 1
ATOM 630 C CA . HIS A 1 81 ? -2.527 -8.438 4.299 1.00 98.56 81 HIS A CA 1
ATOM 631 C C . HIS A 1 81 ? -1.995 -8.684 5.718 1.00 98.56 81 HIS A C 1
ATOM 633 O O . HIS A 1 81 ? -2.765 -8.706 6.677 1.00 98.56 81 HIS A O 1
ATOM 639 N N . ALA A 1 82 ? -0.668 -8.758 5.889 1.00 98.50 82 ALA A N 1
ATOM 640 C CA . ALA A 1 82 ? -0.023 -8.936 7.192 1.00 98.50 82 ALA A CA 1
ATOM 641 C C . ALA A 1 82 ? -0.301 -7.806 8.205 1.00 98.50 82 ALA A C 1
ATOM 643 O O . ALA A 1 82 ? 0.019 -7.957 9.390 1.00 98.50 82 ALA A O 1
ATOM 644 N N . VAL A 1 83 ? -0.858 -6.679 7.754 1.00 98.75 83 VAL A N 1
ATOM 645 C CA . VAL A 1 83 ? -1.240 -5.522 8.576 1.00 98.75 83 VAL A CA 1
ATOM 646 C C . VAL A 1 83 ? -2.731 -5.174 8.472 1.00 98.75 83 VAL A C 1
ATOM 648 O O . VAL A 1 83 ? -3.156 -4.124 8.951 1.00 98.75 83 VAL A O 1
ATOM 651 N N . GLY A 1 84 ? -3.541 -6.072 7.904 1.00 98.56 84 GLY A N 1
ATOM 652 C CA . GLY A 1 84 ? -4.996 -5.927 7.831 1.00 98.56 84 GLY A CA 1
ATOM 653 C C . GLY A 1 84 ? -5.485 -4.970 6.742 1.00 98.56 84 GLY A C 1
ATOM 654 O O . GLY A 1 84 ? -6.566 -4.407 6.881 1.00 98.56 84 GLY A O 1
ATOM 655 N N . ILE A 1 85 ? -4.692 -4.755 5.690 1.00 98.81 85 ILE A N 1
ATOM 656 C CA . ILE A 1 85 ? -5.111 -4.027 4.487 1.00 98.81 85 ILE A CA 1
ATOM 657 C C . ILE A 1 85 ? -5.553 -5.048 3.435 1.00 98.81 85 ILE A C 1
ATOM 659 O O . ILE A 1 85 ? -4.841 -6.013 3.161 1.00 98.81 85 ILE A O 1
ATOM 663 N N . ASP A 1 86 ? -6.722 -4.822 2.843 1.00 98.44 86 ASP A N 1
ATOM 664 C CA . ASP A 1 86 ? -7.417 -5.786 1.986 1.00 98.44 86 ASP A CA 1
ATOM 665 C C . ASP A 1 86 ? -7.165 -5.558 0.498 1.00 98.44 86 ASP A C 1
ATOM 667 O O . ASP A 1 86 ? -7.176 -6.507 -0.284 1.00 98.44 86 ASP A O 1
ATOM 671 N N . ALA A 1 87 ? -6.948 -4.306 0.088 1.00 97.94 87 ALA A N 1
ATOM 672 C CA . ALA A 1 87 ? -6.737 -3.984 -1.315 1.00 97.94 87 ALA A CA 1
ATOM 673 C C . ALA A 1 87 ? -5.747 -2.837 -1.518 1.00 97.94 87 ALA A C 1
ATOM 675 O O . ALA A 1 87 ? -5.669 -1.889 -0.733 1.00 97.94 87 ALA A O 1
ATOM 676 N N . ASN A 1 88 ? -5.028 -2.946 -2.629 1.00 97.19 88 ASN A N 1
ATOM 677 C CA . ASN A 1 88 ? -4.278 -1.859 -3.226 1.00 97.19 88 ASN A CA 1
ATOM 678 C C . ASN A 1 88 ? -5.144 -1.208 -4.315 1.00 97.19 88 ASN A C 1
ATOM 680 O O . ASN A 1 88 ? -5.683 -1.943 -5.149 1.00 97.19 88 ASN A O 1
ATOM 684 N N . CYS A 1 89 ? -5.299 0.114 -4.276 1.00 92.56 89 CYS A N 1
ATOM 685 C CA . CYS A 1 89 ? -6.051 0.880 -5.275 1.00 92.56 89 CYS A CA 1
ATOM 686 C C . CYS A 1 89 ? -5.210 1.213 -6.509 1.00 92.56 89 CYS A C 1
ATOM 688 O O . CYS A 1 89 ? -3.977 1.367 -6.354 1.00 92.56 89 CYS A O 1
#

InterPro domains:
  IPR017853 Glycoside hydrolase superfamily [SSF51445] (1-89)
  IPR036962 Glycoside hydrolase, family 3, N-terminal domain superfamily [G3DSA:3.20.20.300] (1-89)
  IPR050226 NagZ Beta-hexosaminidase [PTHR30480] (2-88)

Foldseek 3Di:
DEDALVQDDALVSLLVVLVVVCVVVVHLDAYEYAPAADPRHNHDPPHDDHHHHLVVQLVVCDVCSVVVVVVVVVVVCVVQVSRSHHYHD